Protein AF-A0A965ZA61-F1 (afdb_monomer_lite)

Foldseek 3Di:
DFAWEAEVVVRDIDFFQQVVCVVPVPQDFAADPVDPDHDGRDGCNRTPVVVRCVVVVFDWDDDPRYIYGDVD

Sequence (72 aa):
MCQTVIFAKSGKECETVKELKEALPNLELVKNEMYGEIQEDSCLCQIDLDDTFDKAGIEWECDCMQFTLNAL

Structure (mmCIF, N/CA/C/O backbone):
data_AF-A0A965ZA61-F1
#
_entry.id   AF-A0A965ZA61-F1
#
loop_
_atom_site.group_PDB
_atom_site.id
_atom_site.type_symbol
_atom_site.label_atom_id
_atom_site.label_alt_id
_atom_site.label_comp_id
_atom_site.label_asym_id
_atom_site.label_entity_id
_atom_site.label_seq_id
_atom_site.pdbx_PDB_ins_code
_atom_site.Cartn_x
_atom_site.Cartn_y
_atom_site.Cartn_z
_atom_site.occupancy
_atom_site.B_iso_or_equiv
_atom_site.auth_seq_id
_atom_site.auth_comp_id
_atom_site.auth_asym_id
_atom_site.auth_atom_id
_atom_site.pdbx_PDB_model_num
ATOM 1 N N . MET A 1 1 ? 0.496 16.833 -2.249 1.00 64.44 1 MET A N 1
ATOM 2 C CA . MET A 1 1 ? -0.171 15.899 -1.322 1.00 64.44 1 MET A CA 1
ATOM 3 C C . MET A 1 1 ? 0.430 14.530 -1.555 1.00 64.44 1 MET A C 1
ATOM 5 O O . MET A 1 1 ? 0.790 14.256 -2.694 1.00 64.44 1 MET A O 1
ATOM 9 N N . CYS A 1 2 ? 0.635 13.750 -0.499 1.00 87.25 2 CYS A N 1
ATOM 10 C CA . CYS A 1 2 ? 1.125 12.378 -0.621 1.00 87.25 2 CYS A CA 1
ATOM 11 C C . CYS A 1 2 ? -0.024 11.435 -1.000 1.00 87.25 2 CYS A C 1
ATOM 13 O O . CYS A 1 2 ? -1.184 11.838 -0.934 1.00 87.25 2 CYS A O 1
ATOM 15 N N . GLN A 1 3 ? 0.314 10.217 -1.423 1.00 93.50 3 GLN A N 1
ATOM 16 C CA . GLN A 1 3 ? -0.673 9.161 -1.628 1.00 93.50 3 GLN A CA 1
ATOM 17 C C . GLN A 1 3 ? -1.192 8.635 -0.282 1.00 93.50 3 GLN A C 1
ATOM 19 O O . GLN A 1 3 ? -0.409 8.490 0.659 1.00 93.50 3 GLN A O 1
ATOM 24 N N . THR A 1 4 ? -2.483 8.314 -0.227 1.00 95.56 4 THR A N 1
ATOM 25 C CA . THR A 1 4 ? -3.171 7.759 0.950 1.00 95.56 4 THR A CA 1
ATOM 26 C C . THR A 1 4 ? -3.952 6.522 0.524 1.00 95.56 4 THR A C 1
ATOM 28 O O . THR A 1 4 ? -4.623 6.547 -0.505 1.00 95.56 4 THR A O 1
ATOM 31 N N . VAL A 1 5 ? -3.894 5.450 1.310 1.00 95.44 5 VAL A N 1
ATOM 32 C CA . VAL A 1 5 ? -4.698 4.237 1.104 1.00 95.44 5 VAL A CA 1
ATOM 33 C C . VAL A 1 5 ? -5.805 4.177 2.149 1.00 95.44 5 VAL A C 1
ATOM 35 O O . VAL A 1 5 ? -5.537 4.322 3.338 1.00 95.44 5 VAL A O 1
ATOM 38 N N . ILE A 1 6 ? -7.039 3.945 1.716 1.00 95.31 6 ILE A N 1
ATOM 39 C CA . ILE A 1 6 ? -8.236 3.893 2.553 1.00 95.31 6 ILE A CA 1
ATOM 40 C C . ILE A 1 6 ? -8.846 2.498 2.460 1.00 95.31 6 ILE A C 1
ATOM 42 O O . ILE A 1 6 ? -9.121 1.994 1.377 1.00 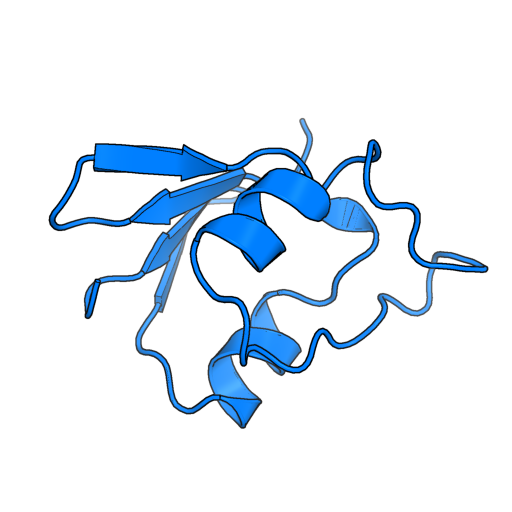95.31 6 ILE A O 1
ATOM 46 N N . PHE A 1 7 ? -9.090 1.876 3.605 1.00 93.94 7 PHE A N 1
ATOM 47 C CA . PHE A 1 7 ? -9.763 0.586 3.714 1.00 93.94 7 PHE A CA 1
ATOM 48 C C . PHE A 1 7 ? -11.262 0.837 3.881 1.00 93.94 7 PHE A C 1
ATOM 50 O O . PHE A 1 7 ? -11.699 1.241 4.962 1.00 93.94 7 PHE A O 1
ATOM 57 N N . ALA A 1 8 ? -12.053 0.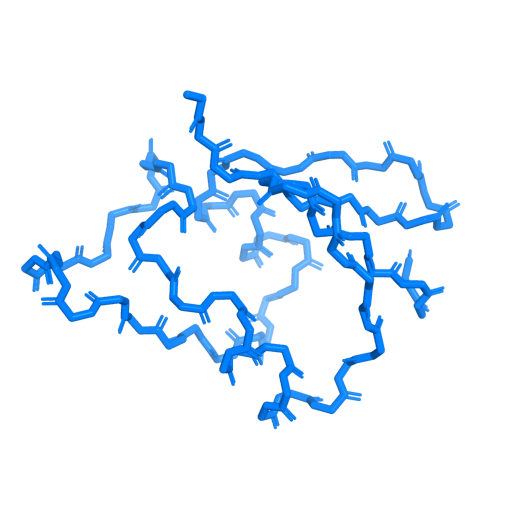633 2.826 1.00 90.44 8 ALA A N 1
ATOM 58 C CA . ALA A 1 8 ? -13.455 1.047 2.772 1.00 90.44 8 ALA A CA 1
ATOM 59 C C . ALA A 1 8 ? -14.317 0.463 3.907 1.00 90.44 8 ALA A C 1
ATOM 61 O O . ALA A 1 8 ? -15.198 1.151 4.426 1.00 90.44 8 ALA A O 1
ATOM 62 N N . LYS A 1 9 ? -14.074 -0.784 4.337 1.00 88.31 9 LYS A N 1
ATOM 63 C CA . LYS A 1 9 ? -14.895 -1.422 5.386 1.00 88.31 9 LYS A CA 1
ATOM 64 C C . LYS A 1 9 ? -14.568 -0.938 6.790 1.00 88.31 9 LYS A C 1
ATOM 66 O O . LYS A 1 9 ? -15.447 -0.942 7.650 1.00 88.31 9 LYS A O 1
ATOM 71 N N . SER A 1 10 ? -13.312 -0.579 7.044 1.00 88.94 10 SER A N 1
ATOM 72 C CA . SER A 1 10 ? -12.862 -0.142 8.372 1.00 88.94 10 SER A CA 1
ATOM 73 C C . SER A 1 10 ? -12.774 1.378 8.511 1.00 88.94 10 SER A C 1
ATOM 75 O O . SER A 1 10 ? -12.715 1.875 9.633 1.00 88.94 10 SER A O 1
ATOM 77 N N . GLY A 1 11 ? -12.757 2.112 7.394 1.00 88.62 11 GLY A N 1
ATOM 78 C CA . GLY A 1 11 ? -12.447 3.540 7.362 1.00 88.62 11 GLY A CA 1
ATOM 79 C C . GLY A 1 11 ? -11.010 3.847 7.790 1.00 88.62 11 GLY A C 1
ATOM 80 O O . GLY A 1 11 ? -10.707 4.990 8.119 1.00 88.62 11 GLY A O 1
ATOM 81 N N . LYS A 1 12 ? -10.133 2.835 7.855 1.00 91.50 12 LYS A N 1
ATOM 82 C CA . LYS A 1 12 ? -8.726 3.027 8.206 1.00 91.50 12 LYS A CA 1
ATOM 83 C C . LYS A 1 12 ? -8.017 3.703 7.042 1.00 91.50 12 LYS A C 1
ATOM 85 O O . LYS A 1 12 ? -8.112 3.236 5.911 1.00 91.50 12 LYS A O 1
ATOM 90 N N . GLU A 1 13 ? -7.262 4.745 7.345 1.00 94.12 13 GLU A N 1
ATOM 91 C CA . GLU A 1 13 ? -6.397 5.429 6.391 1.00 94.12 13 GLU A CA 1
ATOM 92 C C . GLU A 1 13 ? -4.937 5.071 6.688 1.00 94.12 13 GLU A C 1
ATOM 94 O O . GLU A 1 13 ? -4.560 4.832 7.838 1.00 94.12 13 GLU A O 1
ATOM 99 N N . CYS A 1 14 ? -4.127 4.954 5.644 1.00 94.06 14 CYS A N 1
ATOM 100 C CA . CYS A 1 14 ? -2.699 4.675 5.714 1.00 94.06 14 CYS A CA 1
ATOM 101 C C . CYS A 1 14 ? -1.973 5.687 4.835 1.00 94.06 14 CYS A C 1
ATOM 103 O O . CYS A 1 14 ? -2.287 5.824 3.652 1.00 94.06 14 CYS A O 1
ATOM 105 N N . GLU A 1 15 ? -0.992 6.373 5.405 1.00 93.69 15 GLU A N 1
ATOM 106 C CA . GLU A 1 15 ? -0.207 7.400 4.711 1.00 93.69 15 GLU A CA 1
ATOM 107 C C . GLU A 1 15 ? 1.267 7.001 4.588 1.00 93.69 15 GLU A C 1
ATOM 109 O O . GLU A 1 15 ? 2.014 7.578 3.790 1.00 93.69 15 GLU A O 1
ATOM 114 N N . THR A 1 16 ? 1.683 5.985 5.349 1.00 95.31 16 THR A N 1
ATOM 115 C CA . THR A 1 16 ? 3.051 5.467 5.366 1.00 95.31 16 THR A CA 1
ATOM 116 C C . THR A 1 16 ? 3.142 4.017 4.910 1.00 95.31 16 THR A C 1
ATOM 118 O O . THR A 1 16 ? 2.200 3.226 5.025 1.00 95.31 16 THR A O 1
ATOM 121 N N . VAL A 1 17 ? 4.325 3.642 4.421 1.00 94.56 17 VAL A N 1
ATOM 122 C CA . VAL A 1 17 ? 4.631 2.262 4.014 1.00 94.56 17 VAL A CA 1
ATOM 123 C C . VAL A 1 17 ? 4.434 1.291 5.177 1.00 94.56 17 VAL A C 1
ATOM 125 O O . VAL A 1 17 ? 3.907 0.194 4.989 1.00 94.56 17 VAL A O 1
ATOM 128 N N . LYS A 1 18 ? 4.840 1.690 6.384 1.00 95.25 18 LYS A N 1
ATOM 129 C CA . LYS A 1 18 ? 4.685 0.895 7.599 1.00 95.25 18 LYS A CA 1
ATOM 130 C C . LYS A 1 18 ? 3.223 0.589 7.900 1.00 95.25 18 LYS A C 1
ATOM 132 O O . LYS A 1 18 ? 2.887 -0.574 8.096 1.00 95.25 18 LYS A O 1
ATOM 137 N N . GLU A 1 19 ? 2.352 1.595 7.890 1.00 95.06 19 GLU A N 1
ATOM 138 C CA . GLU A 1 19 ? 0.921 1.404 8.160 1.00 95.06 19 GLU A CA 1
ATOM 139 C C . GLU A 1 19 ? 0.269 0.469 7.140 1.00 95.06 19 GLU A C 1
ATOM 141 O O . GLU A 1 19 ? -0.537 -0.388 7.516 1.00 95.06 19 GLU A O 1
ATOM 146 N N . LEU A 1 20 ? 0.656 0.597 5.864 1.00 94.19 20 LEU A N 1
ATOM 147 C CA . LEU A 1 20 ? 0.176 -0.276 4.798 1.00 94.19 20 LEU A CA 1
ATOM 148 C C . LEU A 1 20 ? 0.647 -1.723 5.000 1.00 94.19 20 LEU A C 1
ATOM 150 O O . LEU A 1 20 ? -0.167 -2.639 4.909 1.00 94.19 20 LEU A O 1
ATOM 154 N N . LYS A 1 21 ? 1.925 -1.941 5.339 1.00 93.19 21 LYS A N 1
ATOM 155 C CA . LYS A 1 21 ? 2.454 -3.276 5.674 1.00 93.19 21 LYS A CA 1
ATOM 156 C C . LYS A 1 21 ? 1.794 -3.869 6.913 1.00 93.19 21 LYS A C 1
ATOM 158 O O . LYS A 1 21 ? 1.506 -5.055 6.941 1.00 93.19 21 LYS A O 1
ATOM 163 N N . GLU A 1 22 ? 1.543 -3.077 7.949 1.00 94.06 22 GLU A N 1
ATOM 164 C CA . GLU A 1 22 ? 0.867 -3.562 9.155 1.00 94.06 22 GLU A CA 1
ATOM 165 C C . GLU A 1 22 ? -0.594 -3.938 8.872 1.00 94.06 22 GLU A C 1
ATOM 167 O O . GLU A 1 22 ? -1.104 -4.908 9.433 1.00 94.06 22 GLU A O 1
ATOM 172 N N . ALA A 1 23 ? -1.270 -3.192 7.992 1.00 92.31 23 ALA A N 1
ATOM 173 C CA . ALA A 1 23 ? -2.624 -3.513 7.554 1.00 92.31 23 ALA A CA 1
ATOM 174 C C . ALA A 1 23 ? -2.666 -4.735 6.620 1.00 92.31 23 ALA A C 1
ATOM 176 O O . ALA A 1 23 ? -3.597 -5.536 6.701 1.00 92.31 23 ALA A O 1
ATOM 177 N N . LEU A 1 24 ? -1.657 -4.891 5.757 1.00 91.50 24 LEU A N 1
ATOM 178 C CA . LEU A 1 24 ? -1.540 -5.963 4.770 1.00 91.50 24 LEU A CA 1
ATOM 179 C C . LEU A 1 24 ? -0.132 -6.587 4.799 1.00 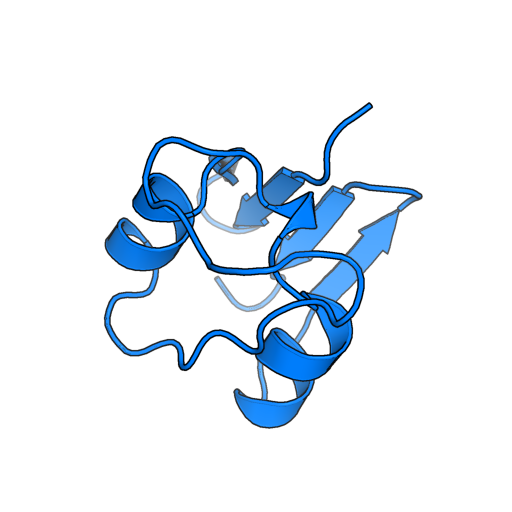91.50 24 LEU A C 1
ATOM 181 O O . LEU A 1 24 ? 0.676 -6.353 3.900 1.00 91.50 24 LEU A O 1
ATOM 185 N N . PRO A 1 25 ? 0.175 -7.435 5.798 1.00 90.69 25 PRO A N 1
ATOM 186 C CA . PRO A 1 25 ? 1.534 -7.944 6.022 1.00 90.69 25 PRO A CA 1
ATOM 187 C C . PRO A 1 25 ? 2.055 -8.871 4.922 1.00 90.69 25 PRO A C 1
ATOM 189 O O . PRO A 1 25 ? 3.261 -9.069 4.812 1.00 90.69 25 PRO A O 1
ATOM 192 N N . ASN A 1 26 ? 1.160 -9.427 4.103 1.00 90.56 26 ASN A N 1
ATOM 193 C CA . ASN A 1 26 ? 1.508 -10.297 2.979 1.00 90.56 26 ASN A CA 1
ATOM 194 C C . ASN A 1 26 ? 1.482 -9.568 1.626 1.00 90.56 26 ASN A C 1
ATOM 196 O O . ASN A 1 26 ? 1.581 -10.223 0.591 1.00 90.56 26 ASN A O 1
ATOM 200 N N . LEU A 1 27 ? 1.293 -8.244 1.614 1.00 92.25 27 LEU A N 1
ATOM 201 C CA . LEU A 1 27 ? 1.279 -7.468 0.381 1.00 92.25 27 LEU A CA 1
ATOM 202 C C . LEU A 1 27 ? 2.707 -7.284 -0.137 1.00 92.25 27 LEU A C 1
ATOM 204 O O . LEU A 1 27 ? 3.568 -6.726 0.545 1.00 92.25 27 LEU A O 1
ATOM 208 N N . GLU A 1 28 ? 2.948 -7.736 -1.362 1.00 93.50 28 GLU A N 1
ATOM 209 C CA . GLU A 1 28 ? 4.215 -7.513 -2.046 1.00 93.50 28 GLU A CA 1
ATOM 210 C C . GLU A 1 28 ? 4.222 -6.110 -2.657 1.00 93.50 28 GLU A C 1
ATOM 212 O O . GLU A 1 28 ? 3.545 -5.845 -3.647 1.00 93.50 28 GLU A O 1
ATOM 217 N N . LEU A 1 29 ? 4.963 -5.193 -2.031 1.00 93.88 29 LEU A N 1
ATOM 218 C CA . LEU A 1 29 ? 5.024 -3.801 -2.465 1.00 93.88 29 LEU A CA 1
ATOM 219 C C . LEU A 1 29 ? 5.922 -3.643 -3.693 1.00 93.88 29 LEU A C 1
ATOM 221 O O . LEU A 1 29 ? 7.107 -3.987 -3.660 1.00 93.88 29 LEU A O 1
ATOM 225 N N . VAL A 1 30 ? 5.383 -3.032 -4.743 1.00 95.00 30 VAL A N 1
ATOM 226 C CA . VAL A 1 30 ? 6.148 -2.629 -5.922 1.00 95.00 30 VAL A CA 1
ATOM 227 C C . VAL A 1 30 ? 6.748 -1.252 -5.657 1.00 95.00 30 VAL A C 1
ATOM 229 O O . VAL A 1 30 ? 6.036 -0.297 -5.367 1.00 95.00 30 VAL A O 1
ATOM 232 N N . LYS A 1 31 ? 8.075 -1.127 -5.726 1.00 95.50 31 LYS A N 1
ATOM 233 C CA . LYS A 1 31 ? 8.747 0.166 -5.545 1.00 95.50 31 LYS A CA 1
ATOM 234 C C . LYS A 1 31 ? 8.497 1.068 -6.755 1.00 95.50 31 LYS A C 1
ATOM 236 O O . LYS A 1 31 ? 8.737 0.650 -7.882 1.00 95.50 31 LYS A O 1
ATOM 241 N N . ASN A 1 32 ? 8.154 2.325 -6.504 1.00 93.75 32 ASN A N 1
ATOM 242 C CA . ASN A 1 32 ? 8.100 3.363 -7.522 1.00 93.75 32 ASN A CA 1
ATOM 243 C C . ASN A 1 32 ? 9.511 3.675 -8.060 1.00 93.75 32 ASN A C 1
ATOM 245 O O . ASN A 1 32 ? 10.451 3.920 -7.297 1.00 93.75 32 ASN A O 1
ATOM 249 N N . GLU A 1 33 ? 9.667 3.700 -9.383 1.00 91.94 33 GLU A N 1
ATOM 250 C CA . GLU A 1 33 ? 10.957 3.906 -10.056 1.00 91.94 33 GLU A CA 1
ATOM 251 C C . GLU A 1 33 ? 11.617 5.257 -9.734 1.00 91.94 33 GLU A C 1
ATOM 253 O O . GLU A 1 33 ? 12.843 5.374 -9.793 1.00 91.94 33 GLU A O 1
ATOM 258 N N . MET A 1 34 ? 10.832 6.269 -9.344 1.00 89.94 34 MET A N 1
ATOM 259 C CA . MET A 1 34 ? 11.340 7.598 -8.983 1.00 89.94 34 MET A CA 1
ATOM 260 C C . MET A 1 34 ? 12.128 7.617 -7.664 1.00 89.94 34 MET A C 1
ATOM 262 O O . MET A 1 34 ? 12.801 8.606 -7.366 1.00 89.94 34 MET A O 1
ATOM 266 N N . TYR A 1 35 ? 12.062 6.543 -6.871 1.00 91.31 35 TYR A N 1
ATOM 267 C CA . TYR A 1 35 ? 12.698 6.452 -5.560 1.00 91.31 35 TYR A CA 1
ATOM 268 C C . TYR A 1 35 ? 13.810 5.396 -5.533 1.00 91.31 35 TYR A C 1
ATOM 270 O O . TYR A 1 35 ? 13.722 4.319 -6.130 1.00 91.31 35 TYR A O 1
ATOM 278 N N . GLY A 1 36 ? 14.891 5.692 -4.804 1.00 91.38 36 GLY A N 1
ATOM 279 C CA . GLY A 1 36 ? 16.040 4.789 -4.673 1.00 91.38 36 GLY A CA 1
ATOM 280 C C . GLY A 1 36 ? 15.711 3.520 -3.884 1.00 91.38 36 GLY A C 1
ATOM 281 O O . GLY A 1 36 ? 16.056 2.415 -4.306 1.00 91.38 36 GLY A O 1
ATOM 282 N N . GLU A 1 37 ? 14.965 3.667 -2.794 1.00 92.25 37 GLU A N 1
ATOM 283 C CA . GLU A 1 37 ? 14.602 2.601 -1.859 1.00 92.25 37 GLU A CA 1
ATOM 284 C C . GLU A 1 37 ? 13.233 2.878 -1.221 1.00 92.25 37 GLU A C 1
ATOM 286 O O . GLU A 1 37 ? 12.744 4.007 -1.275 1.00 92.25 37 GLU A O 1
ATOM 291 N N . ILE A 1 38 ? 12.637 1.844 -0.620 1.00 92.75 38 ILE A N 1
ATOM 292 C CA . ILE A 1 38 ? 11.418 1.958 0.186 1.00 92.75 38 ILE A CA 1
ATOM 293 C C . ILE A 1 38 ? 11.827 2.108 1.653 1.00 92.75 38 ILE A C 1
ATOM 295 O O . ILE A 1 38 ? 12.482 1.222 2.202 1.00 92.75 38 ILE A O 1
ATOM 299 N N . GLN A 1 39 ? 11.388 3.183 2.299 1.00 94.00 39 GLN A N 1
ATOM 300 C CA . GLN A 1 39 ? 11.578 3.429 3.727 1.00 94.00 39 GLN A CA 1
ATOM 301 C C . GLN A 1 39 ? 10.238 3.304 4.459 1.00 94.00 39 GLN A C 1
ATOM 303 O O . GLN A 1 39 ? 9.235 3.870 4.033 1.00 94.00 39 GLN A O 1
ATOM 308 N N . GLU A 1 40 ? 10.206 2.561 5.567 1.00 91.31 40 GLU A N 1
ATOM 309 C CA . GLU A 1 40 ? 8.941 2.194 6.224 1.00 91.31 40 GLU A CA 1
ATOM 310 C C . GLU A 1 40 ? 8.201 3.396 6.822 1.00 91.31 40 GLU A C 1
ATOM 312 O O . GLU A 1 40 ? 6.994 3.531 6.637 1.00 91.31 40 GLU A O 1
ATOM 317 N N . ASP A 1 41 ? 8.923 4.310 7.467 1.00 92.31 41 ASP A N 1
ATOM 318 C CA . ASP A 1 41 ? 8.344 5.518 8.068 1.00 92.31 41 ASP A CA 1
ATOM 319 C C . ASP A 1 41 ? 8.136 6.662 7.046 1.00 92.31 41 ASP A C 1
ATOM 321 O O . ASP A 1 41 ? 7.906 7.810 7.424 1.00 92.31 41 ASP A O 1
ATOM 325 N N . SER A 1 42 ? 8.251 6.377 5.742 1.00 93.25 42 SER A N 1
ATOM 326 C CA . SER A 1 42 ? 8.035 7.349 4.664 1.00 93.25 42 SER A CA 1
ATOM 327 C C . SER A 1 42 ? 6.683 7.186 3.971 1.00 93.25 42 SER A C 1
ATOM 329 O O . SER A 1 42 ? 5.976 6.194 4.152 1.00 93.25 42 SER A O 1
ATOM 331 N N . CYS A 1 43 ? 6.328 8.187 3.158 1.00 93.25 43 CYS A N 1
ATOM 332 C CA . CYS A 1 43 ? 5.053 8.235 2.455 1.00 93.25 43 CYS A CA 1
ATOM 333 C C . CYS A 1 43 ? 4.909 7.153 1.377 1.00 93.25 43 CYS A C 1
ATOM 335 O O . CYS A 1 43 ? 5.887 6.687 0.787 1.00 93.25 43 CYS A O 1
ATOM 337 N N . LEU A 1 44 ? 3.656 6.831 1.059 1.00 95.19 44 LEU A N 1
ATOM 338 C CA . LEU A 1 44 ? 3.310 5.826 0.054 1.00 95.19 44 LEU A CA 1
ATOM 339 C C . LEU A 1 44 ? 3.720 6.176 -1.380 1.00 95.19 44 LEU A C 1
ATOM 341 O O . LEU A 1 44 ? 3.763 5.275 -2.202 1.00 95.19 44 LEU A O 1
ATOM 345 N N . CYS A 1 45 ? 4.135 7.417 -1.664 1.00 94.06 45 CYS A N 1
ATOM 346 C CA . CYS A 1 45 ? 4.648 7.815 -2.984 1.00 94.06 45 CYS A CA 1
ATOM 347 C C . CYS A 1 45 ? 5.849 6.980 -3.459 1.00 94.06 45 CYS A C 1
ATOM 349 O O . CYS A 1 45 ? 6.147 6.944 -4.650 1.00 94.06 45 CYS A O 1
ATOM 351 N N . GLN A 1 46 ? 6.555 6.328 -2.529 1.00 94.44 46 GLN A N 1
ATOM 352 C CA . GLN A 1 46 ? 7.662 5.414 -2.826 1.00 94.44 46 GLN A CA 1
ATOM 353 C C . GLN A 1 46 ? 7.198 4.069 -3.394 1.00 94.44 46 GLN A C 1
ATOM 355 O O . GLN A 1 46 ? 8.027 3.287 -3.859 1.00 94.44 46 GLN A O 1
ATOM 360 N N . ILE A 1 47 ? 5.898 3.788 -3.330 1.00 95.06 47 ILE A N 1
ATOM 361 C CA . ILE A 1 47 ? 5.258 2.563 -3.788 1.00 95.06 47 ILE A CA 1
ATOM 362 C C . ILE A 1 47 ? 4.479 2.883 -5.060 1.00 95.06 47 ILE A C 1
ATOM 364 O O . ILE A 1 47 ? 3.820 3.914 -5.165 1.00 95.06 47 ILE A O 1
ATOM 368 N N . ASP A 1 48 ? 4.565 1.995 -6.038 1.00 95.25 48 ASP A N 1
ATOM 369 C CA . ASP A 1 48 ? 3.646 1.983 -7.164 1.00 95.25 48 ASP A CA 1
ATOM 370 C C . ASP A 1 48 ? 2.368 1.263 -6.715 1.00 95.25 48 ASP A C 1
ATOM 372 O O . ASP A 1 48 ? 2.305 0.032 -6.704 1.00 95.25 48 ASP A O 1
ATOM 376 N N . LEU A 1 49 ? 1.411 2.030 -6.183 1.00 94.06 49 LEU A N 1
ATOM 377 C CA . LEU A 1 49 ? 0.198 1.490 -5.564 1.00 94.06 49 LEU A CA 1
ATOM 378 C C . LEU A 1 49 ? -0.704 0.791 -6.585 1.00 94.06 49 LEU A C 1
ATOM 380 O O . LEU A 1 49 ? -1.215 -0.282 -6.274 1.00 94.06 49 LEU A O 1
ATOM 384 N N . ASP A 1 50 ? -0.839 1.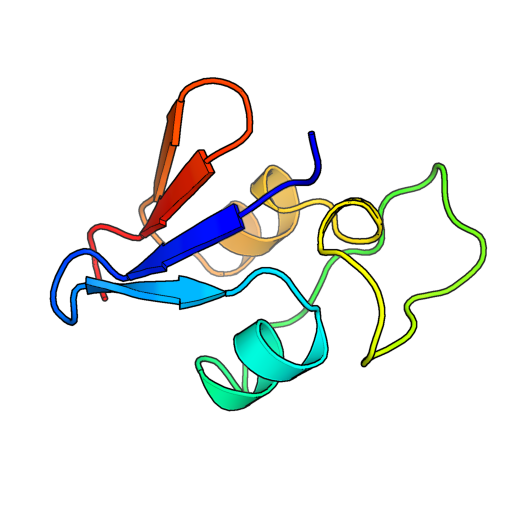349 -7.788 1.00 93.69 50 ASP A N 1
ATOM 385 C CA . ASP A 1 50 ? -1.590 0.758 -8.897 1.00 93.69 50 ASP A CA 1
ATOM 386 C C . ASP A 1 50 ? -1.064 -0.658 -9.196 1.00 93.69 50 ASP A C 1
ATOM 388 O O . ASP A 1 50 ? -1.780 -1.652 -9.066 1.00 93.69 50 ASP A O 1
ATOM 392 N N . ASP A 1 51 ? 0.239 -0.765 -9.466 1.00 94.81 51 ASP A N 1
ATOM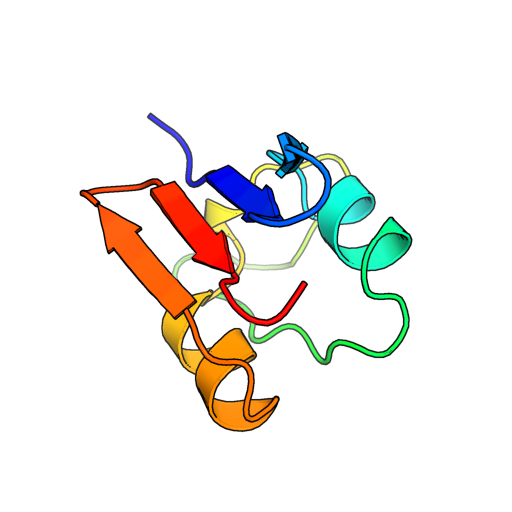 393 C CA . ASP A 1 51 ? 0.906 -2.021 -9.819 1.00 94.81 51 ASP A CA 1
ATOM 394 C C . ASP A 1 51 ? 0.923 -3.023 -8.646 1.00 94.81 51 ASP A C 1
ATOM 396 O O . ASP A 1 51 ? 0.824 -4.240 -8.834 1.00 94.81 51 ASP A O 1
ATOM 400 N N . THR A 1 52 ? 1.048 -2.512 -7.417 1.00 94.94 52 THR A N 1
ATOM 401 C CA . THR A 1 52 ? 1.012 -3.302 -6.177 1.00 94.94 52 THR A CA 1
ATOM 402 C C . THR A 1 52 ? -0.352 -3.957 -5.980 1.00 94.94 52 THR A C 1
ATOM 404 O O . THR A 1 52 ? -0.428 -5.160 -5.716 1.00 94.94 52 THR A O 1
ATOM 407 N N . PHE A 1 53 ? -1.436 -3.191 -6.098 1.00 94.25 53 PHE A N 1
ATOM 408 C CA . PHE A 1 53 ? -2.780 -3.708 -5.867 1.00 94.25 53 PHE A CA 1
ATOM 409 C C . PHE A 1 53 ? -3.264 -4.592 -7.017 1.00 94.25 53 PHE A C 1
ATOM 411 O O . PHE A 1 53 ? -3.864 -5.637 -6.750 1.00 94.25 53 PHE A O 1
ATOM 418 N N . ASP A 1 54 ? -2.910 -4.262 -8.260 1.00 93.25 54 ASP A N 1
ATOM 419 C CA . ASP A 1 54 ? -3.227 -5.081 -9.431 1.00 93.25 54 ASP A CA 1
ATOM 420 C C . ASP A 1 54 ? -2.553 -6.458 -9.362 1.00 93.25 54 ASP A C 1
ATOM 422 O O . ASP A 1 54 ? -3.206 -7.485 -9.571 1.00 93.25 54 ASP A O 1
ATOM 426 N N . LYS A 1 55 ? -1.266 -6.522 -8.987 1.00 94.00 55 LYS A N 1
ATOM 427 C CA . LYS A 1 55 ? -0.557 -7.803 -8.792 1.00 94.00 55 LYS A CA 1
ATOM 428 C C . LYS A 1 55 ? -1.106 -8.608 -7.623 1.00 94.00 55 LYS A C 1
ATOM 430 O O . LYS A 1 55 ? -1.132 -9.837 -7.686 1.00 94.00 55 LYS A O 1
ATOM 435 N N . ALA A 1 56 ? -1.551 -7.929 -6.570 1.00 92.00 56 ALA A N 1
ATOM 436 C CA . ALA A 1 56 ? -2.195 -8.566 -5.431 1.00 92.00 56 ALA A CA 1
ATOM 437 C C . ALA A 1 56 ? -3.639 -9.016 -5.728 1.00 92.00 56 ALA A C 1
ATOM 439 O O . ALA A 1 56 ? -4.221 -9.744 -4.922 1.00 92.00 56 ALA A O 1
ATOM 440 N N . GLY A 1 57 ? -4.217 -8.605 -6.865 1.00 92.00 57 GLY A N 1
ATOM 441 C CA . GLY A 1 57 ? -5.608 -8.885 -7.221 1.00 92.00 57 GLY A CA 1
ATOM 442 C C . GLY A 1 57 ? -6.610 -8.229 -6.268 1.00 92.00 57 GLY A C 1
ATOM 443 O O . GLY A 1 57 ? -7.675 -8.793 -6.017 1.00 92.00 57 GLY A O 1
ATOM 444 N N . ILE A 1 58 ? -6.252 -7.082 -5.687 1.00 91.56 58 ILE A N 1
ATOM 445 C CA . ILE A 1 58 ? -7.114 -6.319 -4.781 1.00 91.56 58 ILE A CA 1
ATOM 446 C C . ILE A 1 58 ? -7.937 -5.346 -5.624 1.00 91.56 58 ILE A C 1
ATOM 448 O O . ILE A 1 58 ? -7.383 -4.652 -6.462 1.00 91.56 58 ILE A O 1
ATOM 452 N N . GLU A 1 59 ? -9.249 -5.268 -5.404 1.00 93.31 59 GLU A N 1
ATOM 453 C CA . GLU A 1 59 ? -10.079 -4.245 -6.049 1.00 93.31 59 GLU A CA 1
ATOM 454 C C . GLU A 1 59 ? -9.909 -2.892 -5.350 1.00 93.31 59 GLU A C 1
ATOM 456 O O . GLU A 1 59 ? -10.131 -2.773 -4.137 1.00 93.31 59 GLU A O 1
ATOM 461 N N . TRP A 1 60 ? -9.551 -1.871 -6.128 1.00 94.25 60 TRP A N 1
ATOM 462 C CA . TRP A 1 60 ? -9.312 -0.514 -5.653 1.00 94.25 60 TRP A CA 1
ATOM 463 C C . TRP A 1 60 ? -9.911 0.540 -6.591 1.00 94.25 60 TRP A C 1
ATOM 465 O O . TRP A 1 60 ? -10.110 0.305 -7.781 1.00 94.25 60 TRP A O 1
ATOM 475 N N . GLU A 1 61 ? -10.196 1.714 -6.038 1.00 94.19 61 GLU A N 1
ATOM 476 C CA . GLU A 1 61 ? -10.569 2.926 -6.769 1.00 94.19 61 GLU A CA 1
ATOM 477 C C . GLU A 1 61 ? -9.592 4.045 -6.416 1.00 94.19 61 GLU A C 1
ATOM 479 O O . GLU A 1 61 ? -9.144 4.134 -5.274 1.00 94.19 61 GLU A O 1
ATOM 484 N N . CYS A 1 62 ? -9.263 4.912 -7.373 1.00 92.50 62 CYS A N 1
ATOM 485 C CA . CYS A 1 62 ? -8.395 6.061 -7.128 1.00 92.50 62 CYS A CA 1
ATOM 486 C C . CYS A 1 62 ? -9.128 7.374 -7.403 1.00 92.50 62 CYS A C 1
ATOM 488 O O . CYS A 1 62 ? -9.689 7.570 -8.483 1.00 92.50 62 CYS A O 1
ATOM 490 N N . ASP A 1 63 ? -9.074 8.281 -6.430 1.00 91.19 63 ASP A N 1
ATOM 491 C CA . ASP A 1 63 ? -9.437 9.686 -6.590 1.00 91.19 63 ASP A CA 1
ATOM 492 C C . ASP A 1 63 ? -8.207 10.561 -6.335 1.00 91.19 63 ASP A C 1
ATOM 494 O O . ASP A 1 63 ? -7.787 10.789 -5.196 1.00 91.19 63 ASP A O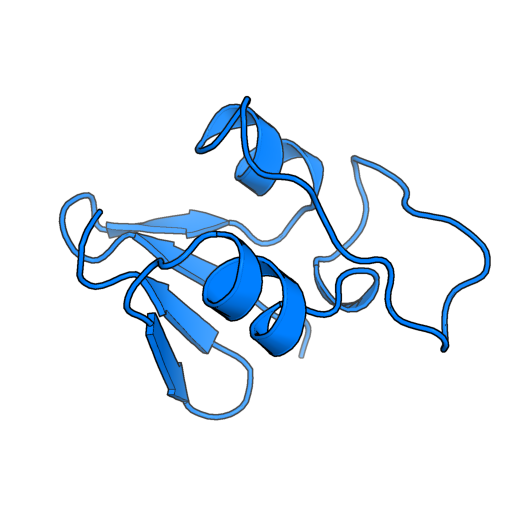 1
ATOM 498 N N . CYS A 1 64 ? -7.607 11.035 -7.428 1.00 85.56 64 CYS A N 1
ATOM 499 C CA . CYS A 1 64 ? -6.381 11.829 -7.476 1.00 85.56 64 CYS A CA 1
ATOM 500 C C . CYS A 1 64 ? -5.163 11.162 -6.807 1.00 85.56 64 CYS A C 1
ATOM 502 O O . CYS A 1 64 ? -4.263 10.697 -7.493 1.00 85.56 64 CYS A O 1
ATOM 504 N N . MET A 1 65 ? -5.101 11.165 -5.476 1.00 89.19 65 MET A N 1
ATOM 505 C CA . MET A 1 65 ? -4.005 10.611 -4.669 1.00 89.19 65 MET A CA 1
ATOM 506 C C . MET A 1 65 ? -4.523 9.683 -3.557 1.00 89.19 65 MET A C 1
ATOM 508 O O . MET A 1 65 ? -3.741 9.235 -2.721 1.00 89.19 65 MET A O 1
ATOM 512 N N . GLN A 1 66 ? -5.829 9.411 -3.520 1.00 93.94 66 GLN A N 1
ATOM 513 C CA . GLN A 1 66 ? -6.461 8.543 -2.532 1.00 93.94 66 GLN A CA 1
ATOM 514 C C . GLN A 1 66 ? -6.869 7.227 -3.186 1.00 93.94 66 GLN A C 1
ATOM 516 O O . GLN A 1 66 ? -7.676 7.221 -4.110 1.00 93.94 66 GLN A O 1
ATOM 521 N N . PHE A 1 67 ? -6.325 6.124 -2.684 1.00 94.75 67 PHE A N 1
ATOM 522 C CA . PHE A 1 67 ? -6.596 4.768 -3.145 1.00 94.75 67 PHE A CA 1
ATOM 523 C C . PHE A 1 67 ? -7.534 4.083 -2.158 1.00 94.75 67 PHE A C 1
ATOM 525 O O . PHE A 1 67 ? -7.140 3.779 -1.036 1.00 94.75 67 PHE A O 1
ATOM 532 N N . THR A 1 68 ? -8.771 3.830 -2.558 1.00 95.06 68 THR A N 1
ATOM 533 C CA . THR A 1 68 ? -9.769 3.159 -1.724 1.00 95.06 68 THR A CA 1
ATOM 534 C C . THR A 1 68 ? -9.814 1.678 -2.070 1.00 95.06 68 THR A C 1
ATOM 536 O O . THR A 1 68 ? -10.179 1.316 -3.183 1.00 95.06 68 THR A O 1
ATOM 539 N N . LEU A 1 69 ? -9.458 0.812 -1.122 1.00 93.50 69 LEU A N 1
ATOM 540 C CA . LEU A 1 69 ? -9.557 -0.639 -1.256 1.00 93.50 69 LEU A CA 1
ATOM 541 C C . LEU A 1 69 ? -10.976 -1.072 -0.879 1.00 93.50 69 LEU A C 1
ATOM 543 O O . LEU A 1 69 ? -11.329 -1.103 0.298 1.00 93.50 69 LEU A O 1
ATOM 547 N N . ASN A 1 70 ? -11.796 -1.415 -1.872 1.00 85.69 70 ASN A N 1
ATOM 548 C CA . ASN A 1 70 ? -13.216 -1.732 -1.667 1.00 85.69 70 ASN A CA 1
ATOM 549 C C . ASN A 1 70 ? -13.438 -3.114 -1.031 1.00 85.69 70 ASN A C 1
ATOM 551 O O . ASN A 1 70 ? -14.435 -3.361 -0.345 1.00 85.69 70 ASN A O 1
ATOM 555 N N . ALA A 1 71 ? -12.498 -4.036 -1.245 1.00 75.88 71 ALA A N 1
ATOM 556 C CA . ALA A 1 71 ? -12.576 -5.392 -0.714 1.00 75.88 71 ALA A CA 1
ATOM 557 C C . ALA A 1 71 ? -12.296 -5.481 0.802 1.00 75.88 71 ALA A C 1
ATOM 559 O O . ALA A 1 71 ? -12.652 -6.493 1.424 1.00 75.88 71 ALA A O 1
ATOM 560 N N . LEU A 1 72 ? -11.691 -4.451 1.407 1.00 70.12 72 LEU A N 1
ATOM 561 C CA . LEU A 1 72 ? -11.099 -4.465 2.753 1.00 70.12 72 LEU A CA 1
ATOM 562 C C . LEU A 1 72 ? -11.555 -3.285 3.616 1.00 70.12 72 LEU A C 1
ATOM 564 O O . LEU A 1 72 ? -11.487 -3.427 4.855 1.00 70.12 72 LEU A O 1
#

Radius of gyration: 10.99 Å; chains: 1; bounding box: 31×26×19 Å

Secondary structure (DSSP, 8-state):
---EEEETTTTEEE-BHHHHHHH-TT--PPBPTTSSS--TTSBGGGB-HHHHHHHHT--EEEETTEEEETT-

pLDDT: mean 91.9, std 5.14, range [64.44, 95.56]